Protein AF-A0A7Y2YIF8-F1 (afdb_monomer_lite)

Structure (mmCIF, N/CA/C/O backbone):
data_AF-A0A7Y2YIF8-F1
#
_entry.id   AF-A0A7Y2YIF8-F1
#
loop_
_atom_site.group_PDB
_atom_site.id
_atom_site.type_symbol
_atom_site.label_atom_id
_atom_site.label_alt_id
_atom_site.label_comp_id
_atom_site.label_asym_id
_atom_site.label_entity_id
_atom_site.label_seq_id
_atom_site.pdbx_PDB_ins_code
_atom_site.Cartn_x
_atom_site.Cartn_y
_atom_site.Cartn_z
_atom_site.occupancy
_atom_site.B_iso_or_equiv
_atom_site.auth_seq_id
_atom_site.auth_comp_id
_atom_site.auth_asym_id
_atom_site.auth_atom_id
_atom_site.pdbx_PDB_model_num
ATOM 1 N N . MET A 1 1 ? 4.314 18.476 -26.018 1.00 35.53 1 MET A N 1
ATOM 2 C CA . MET A 1 1 ? 3.477 17.771 -25.031 1.00 35.53 1 MET A CA 1
ATOM 3 C C . MET A 1 1 ? 3.981 18.202 -23.669 1.00 35.53 1 MET A C 1
ATOM 5 O O . MET A 1 1 ? 4.979 17.685 -23.190 1.00 35.53 1 MET A O 1
ATOM 9 N N . THR A 1 2 ? 3.434 19.308 -23.177 1.00 34.22 2 THR A N 1
ATOM 10 C CA . THR A 1 2 ? 3.821 19.947 -21.918 1.00 34.22 2 THR A CA 1
ATOM 11 C C . THR A 1 2 ? 3.378 19.039 -20.783 1.00 34.22 2 THR A C 1
ATOM 13 O O . THR A 1 2 ? 2.183 18.826 -20.619 1.00 34.22 2 THR A O 1
ATOM 16 N N . ALA A 1 3 ? 4.332 18.453 -20.058 1.00 38.66 3 ALA A N 1
ATOM 17 C CA . ALA A 1 3 ? 4.033 17.802 -18.795 1.00 38.66 3 ALA A CA 1
ATOM 18 C C . ALA A 1 3 ? 3.510 18.893 -17.863 1.00 38.66 3 ALA A C 1
ATOM 20 O O . ALA A 1 3 ? 4.246 19.801 -17.480 1.00 38.66 3 ALA A O 1
ATOM 21 N N . GLU A 1 4 ? 2.211 18.856 -17.612 1.00 44.12 4 GLU A N 1
ATOM 22 C CA . GLU A 1 4 ? 1.548 19.698 -16.633 1.00 44.12 4 GLU A CA 1
ATOM 23 C C . GLU A 1 4 ? 2.226 19.365 -15.308 1.00 44.12 4 GLU A C 1
ATOM 25 O O . GLU A 1 4 ? 2.179 18.218 -14.858 1.00 44.12 4 GLU A O 1
ATOM 30 N N . THR A 1 5 ? 2.989 20.320 -14.771 1.00 44.84 5 THR A N 1
ATOM 31 C CA . THR A 1 5 ? 3.630 20.208 -13.464 1.00 44.84 5 THR A CA 1
ATOM 32 C C . THR A 1 5 ? 2.529 19.863 -12.481 1.00 44.84 5 THR A C 1
ATOM 34 O O . THR A 1 5 ? 1.735 20.730 -12.127 1.00 44.84 5 THR A O 1
ATOM 37 N N . GLY A 1 6 ? 2.431 18.580 -12.125 1.00 45.16 6 GLY A N 1
ATOM 38 C CA . GLY A 1 6 ? 1.462 18.097 -11.163 1.00 45.16 6 GLY A CA 1
ATOM 39 C C . GLY A 1 6 ? 1.659 18.904 -9.896 1.00 45.16 6 GLY A C 1
ATOM 40 O O . GLY A 1 6 ? 2.695 18.797 -9.241 1.00 45.16 6 GLY A O 1
ATOM 41 N N . GLU A 1 7 ? 0.699 19.771 -9.610 1.00 43.28 7 GLU A N 1
ATOM 42 C CA . GLU A 1 7 ? 0.617 20.521 -8.374 1.00 43.28 7 GLU A CA 1
ATOM 43 C C . GLU A 1 7 ? 0.351 19.479 -7.289 1.00 43.28 7 GLU A C 1
ATOM 45 O O . GLU A 1 7 ? -0.787 19.101 -7.022 1.00 43.28 7 GLU A O 1
ATOM 50 N N . PHE A 1 8 ? 1.423 18.882 -6.762 1.00 50.88 8 PHE A N 1
ATOM 51 C CA . PHE A 1 8 ? 1.326 17.987 -5.624 1.00 50.88 8 PHE A CA 1
ATOM 52 C C . PHE A 1 8 ? 0.869 18.866 -4.468 1.00 50.88 8 PHE A C 1
ATOM 54 O O . PHE A 1 8 ? 1.628 19.754 -4.072 1.00 50.88 8 PHE A O 1
ATOM 61 N N . PRO A 1 9 ? -0.354 18.687 -3.946 1.00 53.59 9 PRO A N 1
ATOM 62 C CA . PRO A 1 9 ? -0.788 19.498 -2.830 1.00 53.59 9 PRO A CA 1
ATOM 63 C C . PRO A 1 9 ? 0.213 19.274 -1.694 1.00 53.59 9 PRO A C 1
ATOM 65 O O . PRO A 1 9 ? 0.350 18.157 -1.199 1.00 53.59 9 PRO A O 1
ATOM 68 N N . GLU A 1 10 ? 0.904 20.334 -1.259 1.00 54.16 10 GLU A N 1
ATOM 69 C CA . GLU A 1 10 ? 1.776 20.313 -0.070 1.00 54.16 10 GLU A CA 1
ATOM 70 C C . GLU A 1 10 ? 0.979 20.086 1.232 1.00 54.16 10 GLU A C 1
ATOM 72 O O . GLU A 1 10 ? 1.493 20.198 2.349 1.00 54.16 10 GLU A O 1
ATOM 77 N N . GLU A 1 11 ? -0.307 19.755 1.108 1.00 64.31 11 GLU A N 1
ATOM 78 C CA . GLU A 1 11 ? -1.158 19.36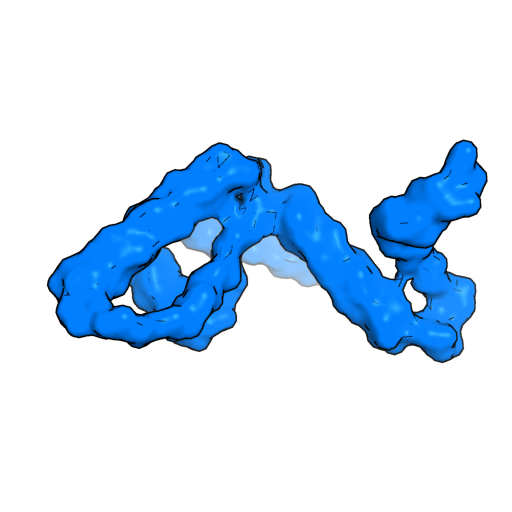2 2.203 1.00 64.31 11 GLU A CA 1
ATOM 79 C C . GLU A 1 11 ? -0.596 18.087 2.834 1.00 64.31 11 GLU A C 1
ATOM 81 O O . GLU A 1 11 ? -0.631 16.990 2.272 1.00 64.31 11 GLU A O 1
ATOM 86 N N . ARG A 1 12 ? -0.047 18.240 4.043 1.00 69.75 12 ARG A N 1
ATOM 87 C CA . ARG A 1 12 ? 0.386 17.116 4.872 1.00 69.75 12 ARG A CA 1
ATOM 88 C C . ARG A 1 12 ? -0.797 16.177 5.082 1.00 69.75 12 ARG A C 1
ATOM 90 O O . ARG A 1 12 ? -1.643 16.419 5.943 1.00 69.75 12 ARG A O 1
ATOM 97 N N . LEU A 1 13 ? -0.819 15.084 4.325 1.00 73.50 13 LEU A N 1
ATOM 98 C CA . LEU A 1 13 ? -1.814 14.034 4.474 1.00 73.50 13 LEU A CA 1
ATOM 99 C C . LEU A 1 13 ? -1.788 13.513 5.911 1.00 73.50 13 LEU A C 1
ATOM 101 O O . LEU A 1 13 ? -0.750 13.092 6.434 1.00 73.50 13 LEU A O 1
ATOM 105 N N . LYS A 1 14 ? -2.950 13.549 6.562 1.00 85.94 14 LYS A N 1
ATOM 106 C CA . LYS A 1 14 ? -3.112 12.943 7.881 1.00 85.94 14 LYS A CA 1
ATOM 107 C C . LYS A 1 14 ? -3.013 11.417 7.739 1.00 85.94 14 LYS A C 1
ATOM 109 O O . LYS A 1 14 ? -3.525 10.872 6.758 1.00 85.94 14 LYS A O 1
ATOM 114 N N . PRO A 1 15 ? -2.415 10.709 8.715 1.00 84.88 15 PRO A N 1
ATOM 115 C CA . PRO A 1 15 ? -2.292 9.251 8.662 1.00 84.88 15 PRO A CA 1
ATOM 116 C C . PRO A 1 15 ? -3.628 8.520 8.467 1.00 84.88 15 PRO A C 1
ATOM 118 O O . PRO A 1 15 ? -3.677 7.493 7.805 1.00 84.88 15 PRO A O 1
ATOM 121 N N . GLU A 1 16 ? -4.723 9.058 9.004 1.00 89.44 16 GLU A N 1
ATOM 122 C CA . GLU A 1 16 ? -6.061 8.467 8.878 1.00 89.44 16 GLU A CA 1
ATOM 123 C C . GLU A 1 16 ? -6.554 8.473 7.427 1.00 89.44 16 GLU A C 1
ATOM 125 O O . GLU A 1 16 ? -6.891 7.418 6.899 1.00 89.44 16 GLU A O 1
ATOM 130 N N . THR A 1 17 ? -6.489 9.623 6.749 1.00 91.12 17 THR A N 1
ATOM 131 C CA . THR A 1 17 ? -6.864 9.759 5.332 1.00 91.12 17 THR A CA 1
ATOM 132 C C . THR A 1 17 ? -6.008 8.871 4.429 1.00 91.12 17 THR A C 1
ATOM 134 O O . THR A 1 17 ? -6.495 8.300 3.455 1.00 91.12 17 THR A O 1
ATOM 137 N N . LEU A 1 18 ? -4.723 8.725 4.762 1.00 91.62 18 LEU A N 1
ATOM 138 C CA . LEU A 1 18 ? -3.820 7.811 4.069 1.00 91.62 18 LEU A CA 1
ATOM 139 C C . LEU A 1 18 ? -4.288 6.352 4.193 1.00 91.62 18 LEU A C 1
ATOM 141 O O . LEU A 1 18 ? -4.309 5.626 3.202 1.00 91.62 18 LEU A O 1
ATOM 145 N N . PHE A 1 19 ? -4.672 5.920 5.396 1.00 94.44 19 PHE A N 1
ATOM 146 C CA . PHE A 1 19 ? -5.127 4.551 5.643 1.00 94.44 19 PHE A CA 1
ATOM 147 C C . PHE A 1 19 ? -6.516 4.262 5.076 1.00 94.44 19 PHE A C 1
ATOM 149 O O . PHE A 1 19 ? -6.763 3.136 4.653 1.00 94.44 19 PHE A O 1
ATOM 156 N N . GLU A 1 20 ? -7.394 5.261 5.009 1.00 93.81 20 GLU A N 1
ATOM 157 C CA . GLU A 1 20 ? -8.673 5.158 4.302 1.00 93.81 20 GLU A CA 1
ATOM 158 C C . GLU A 1 20 ? -8.447 4.864 2.818 1.00 93.81 20 GLU A C 1
ATOM 160 O O . GLU A 1 20 ? -8.876 3.819 2.335 1.00 93.81 20 GLU A O 1
ATOM 165 N N . ARG A 1 21 ? -7.646 5.686 2.136 1.00 92.56 21 ARG A N 1
ATOM 166 C CA . ARG A 1 21 ? -7.278 5.480 0.725 1.00 92.56 21 ARG A CA 1
ATOM 167 C C . ARG A 1 21 ? -6.607 4.129 0.476 1.00 92.56 21 ARG A C 1
ATOM 169 O O . ARG A 1 21 ? -6.912 3.431 -0.485 1.00 92.56 21 ARG A O 1
ATOM 176 N N . LEU A 1 22 ? -5.710 3.724 1.369 1.00 93.88 22 LEU A N 1
ATOM 177 C CA . LEU A 1 22 ? -5.059 2.416 1.304 1.00 93.88 22 LEU A CA 1
ATOM 178 C C . LEU A 1 22 ? -6.062 1.262 1.480 1.00 93.88 22 LEU A C 1
ATOM 180 O O . LEU A 1 22 ? -5.924 0.216 0.851 1.00 93.88 22 LEU A O 1
ATOM 184 N N . SER A 1 23 ? -7.093 1.446 2.310 1.00 93.31 23 SER A N 1
ATOM 185 C CA . SER A 1 23 ? -8.159 0.455 2.490 1.00 93.31 23 SER A CA 1
ATOM 186 C C . SER A 1 23 ? -9.089 0.328 1.280 1.00 93.31 23 SER A C 1
ATOM 188 O O . SER A 1 23 ? -9.688 -0.730 1.100 1.00 93.31 23 SER A O 1
ATOM 190 N N . GLU A 1 24 ? -9.153 1.361 0.438 1.00 93.50 24 GLU A N 1
ATOM 191 C CA . GLU A 1 24 ? -9.867 1.369 -0.846 1.00 93.50 24 GLU A CA 1
ATOM 192 C C . GLU A 1 24 ? -9.086 0.649 -1.963 1.00 93.50 24 GLU A C 1
ATOM 194 O O . GLU A 1 24 ? -9.589 0.508 -3.075 1.00 93.50 24 GLU A O 1
ATOM 199 N N . GLY A 1 25 ? -7.877 0.150 -1.672 1.00 92.69 25 GLY A N 1
ATOM 200 C CA . GLY A 1 25 ? -7.060 -0.627 -2.607 1.00 92.69 25 GLY A CA 1
ATOM 201 C C . GLY A 1 25 ? -5.992 0.180 -3.346 1.00 92.69 25 GLY A C 1
ATOM 202 O O . GLY A 1 25 ? -5.387 -0.335 -4.283 1.00 92.69 25 GLY A O 1
ATOM 203 N N . LEU A 1 26 ? -5.733 1.427 -2.942 1.00 93.31 26 LEU A N 1
ATOM 204 C CA . LEU A 1 26 ? -4.647 2.225 -3.512 1.00 93.31 26 LEU A CA 1
ATOM 205 C C . LEU A 1 26 ? -3.273 1.723 -3.052 1.00 93.31 26 LEU A C 1
ATOM 207 O O . LEU A 1 26 ? -3.088 1.359 -1.893 1.00 93.31 26 LEU A O 1
ATOM 211 N N . CYS A 1 27 ? -2.289 1.785 -3.950 1.00 93.81 27 CYS A N 1
ATOM 212 C CA . CYS A 1 27 ? -0.892 1.519 -3.618 1.00 93.81 27 CYS A CA 1
ATOM 213 C C . CYS A 1 27 ? -0.246 2.751 -2.977 1.00 93.81 27 CYS A C 1
ATOM 215 O O . CYS A 1 27 ? -0.255 3.841 -3.551 1.00 93.81 27 CYS A O 1
ATOM 217 N N . LEU A 1 28 ? 0.399 2.562 -1.827 1.00 94.81 28 LEU A N 1
ATOM 218 C CA . LEU A 1 28 ? 1.232 3.569 -1.186 1.00 94.81 28 LEU A CA 1
ATOM 219 C C . LEU A 1 28 ? 2.712 3.285 -1.446 1.00 94.81 28 LEU A C 1
ATOM 221 O O . LEU A 1 28 ? 3.267 2.314 -0.934 1.00 94.81 28 LEU A O 1
ATOM 225 N N . VAL A 1 29 ? 3.368 4.179 -2.181 1.00 95.12 29 VAL A N 1
ATOM 226 C CA . VAL A 1 29 ? 4.820 4.136 -2.384 1.00 95.12 29 VAL A CA 1
ATOM 227 C C . VAL A 1 29 ? 5.505 5.031 -1.358 1.00 95.12 29 VAL A C 1
ATOM 229 O O . VAL A 1 29 ? 5.098 6.166 -1.114 1.00 95.12 29 VAL A O 1
ATOM 232 N N . THR A 1 30 ? 6.547 4.507 -0.728 1.00 94.75 30 THR A N 1
ATOM 233 C CA . THR A 1 30 ? 7.293 5.170 0.345 1.00 94.75 30 THR A CA 1
ATOM 234 C C . THR A 1 30 ? 8.749 5.356 -0.052 1.00 94.75 30 THR A C 1
ATOM 236 O O . THR A 1 30 ? 9.293 4.577 -0.826 1.00 94.75 30 THR A O 1
ATOM 239 N N . ALA A 1 31 ? 9.418 6.357 0.522 1.00 92.44 31 ALA A N 1
ATOM 240 C CA . ALA A 1 31 ? 10.806 6.662 0.171 1.00 92.44 31 ALA A CA 1
ATOM 241 C C . ALA A 1 31 ? 11.789 5.511 0.459 1.00 92.44 31 ALA A C 1
ATOM 243 O O . ALA A 1 31 ? 12.833 5.431 -0.174 1.00 92.44 31 ALA A O 1
ATOM 244 N N . ASN A 1 32 ? 11.502 4.649 1.441 1.00 94.25 32 ASN A N 1
ATOM 245 C CA . ASN A 1 32 ? 12.36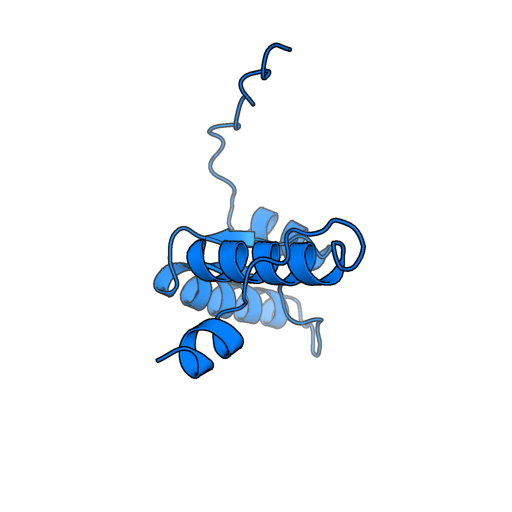4 3.519 1.775 1.00 94.25 32 ASN A CA 1
ATOM 246 C C . ASN A 1 32 ? 11.635 2.427 2.566 1.00 94.25 32 ASN A C 1
ATOM 248 O O . ASN A 1 32 ? 10.610 2.662 3.208 1.00 94.25 32 ASN A O 1
ATOM 252 N N . ASN A 1 33 ? 12.284 1.265 2.617 1.00 94.25 33 ASN A N 1
ATOM 253 C CA . ASN A 1 33 ? 11.856 0.061 3.327 1.00 94.25 33 ASN A CA 1
ATOM 254 C C . ASN A 1 33 ? 11.553 0.267 4.822 1.00 94.25 33 ASN A C 1
ATOM 256 O O . ASN A 1 33 ? 10.685 -0.395 5.398 1.00 94.25 33 ASN A O 1
ATOM 260 N N . ARG A 1 34 ? 12.278 1.170 5.495 1.00 96.00 34 ARG A N 1
ATOM 261 C CA . ARG A 1 34 ? 12.050 1.442 6.922 1.00 96.00 34 ARG A CA 1
ATOM 262 C C . ARG A 1 34 ? 10.692 2.108 7.126 1.00 96.00 34 ARG A C 1
ATOM 264 O O . ARG A 1 34 ? 9.955 1.702 8.024 1.00 96.00 34 ARG A O 1
ATOM 271 N N . LEU A 1 35 ? 10.360 3.094 6.298 1.00 95.06 35 LEU A N 1
ATOM 272 C CA . LEU A 1 35 ? 9.078 3.785 6.366 1.00 95.06 35 LEU A CA 1
ATOM 273 C C . LEU A 1 35 ? 7.917 2.855 5.989 1.00 95.06 35 LEU A C 1
ATOM 275 O O . LEU A 1 35 ? 6.915 2.846 6.703 1.00 95.06 35 LEU A O 1
ATOM 279 N N . SER A 1 36 ? 8.071 2.017 4.958 1.00 96.25 36 SER A N 1
ATOM 280 C CA . SER A 1 36 ? 7.041 1.043 4.555 1.00 96.25 36 SER A CA 1
ATOM 281 C C . SER A 1 36 ? 6.651 0.126 5.716 1.00 96.25 36 SER A C 1
ATOM 283 O O . SER A 1 36 ? 5.470 -0.049 6.005 1.00 96.25 36 SER A O 1
ATOM 285 N N . ARG A 1 37 ? 7.640 -0.406 6.449 1.00 96.06 37 ARG A N 1
ATOM 286 C CA . ARG A 1 37 ? 7.405 -1.284 7.611 1.00 96.06 37 ARG A CA 1
ATOM 287 C C . ARG A 1 37 ? 6.686 -0.573 8.754 1.00 96.06 37 ARG A C 1
ATOM 289 O O . ARG A 1 37 ? 5.774 -1.146 9.348 1.00 96.06 37 ARG A O 1
ATOM 296 N N . ILE A 1 38 ? 7.082 0.665 9.058 1.00 96.00 38 ILE A N 1
ATOM 297 C CA . ILE A 1 38 ? 6.429 1.469 10.102 1.00 96.00 38 ILE A CA 1
ATOM 298 C C . ILE A 1 38 ? 4.958 1.698 9.741 1.00 96.00 38 ILE A C 1
ATOM 300 O O . ILE A 1 38 ? 4.081 1.456 10.571 1.00 96.00 38 ILE A O 1
ATOM 304 N N . LEU A 1 39 ? 4.682 2.107 8.501 1.00 95.31 39 LEU A N 1
ATOM 305 C CA . LEU A 1 39 ? 3.321 2.373 8.033 1.00 95.31 39 LEU A CA 1
ATOM 306 C C . LEU A 1 39 ? 2.473 1.102 7.967 1.00 95.31 39 LEU A C 1
ATOM 308 O O . LEU A 1 39 ? 1.305 1.141 8.345 1.00 95.31 39 LEU A O 1
ATOM 312 N N . HIS A 1 40 ? 3.063 -0.041 7.611 1.00 95.75 40 HIS A N 1
ATOM 313 C CA . HIS A 1 40 ? 2.403 -1.344 7.719 1.00 95.75 40 HIS A CA 1
ATOM 314 C C . HIS A 1 40 ? 1.916 -1.621 9.146 1.00 95.75 40 HIS A C 1
ATOM 316 O O . HIS A 1 40 ? 0.758 -1.989 9.349 1.00 95.75 40 HIS A O 1
ATOM 322 N N . GLY A 1 41 ? 2.783 -1.422 10.145 1.00 95.31 41 GLY A N 1
ATOM 323 C CA . GLY A 1 41 ? 2.426 -1.622 11.550 1.00 95.31 41 GLY A CA 1
ATOM 324 C C . GLY A 1 41 ? 1.337 -0.657 12.024 1.00 95.31 41 GLY A C 1
ATOM 325 O O . GLY A 1 41 ? 0.402 -1.067 12.712 1.00 95.31 41 GLY A O 1
ATOM 326 N N . GLN A 1 42 ? 1.421 0.613 11.624 1.00 95.69 42 GLN A N 1
ATOM 327 C CA . GLN A 1 42 ? 0.414 1.620 11.964 1.00 95.69 42 GLN A CA 1
ATOM 328 C C . GLN A 1 42 ? -0.944 1.328 11.316 1.00 95.69 42 GLN A C 1
ATOM 330 O O . GLN A 1 42 ? -1.965 1.436 11.993 1.00 95.69 42 GLN A O 1
ATOM 335 N N . TYR A 1 43 ? -0.963 0.888 10.056 1.00 95.62 43 TYR A N 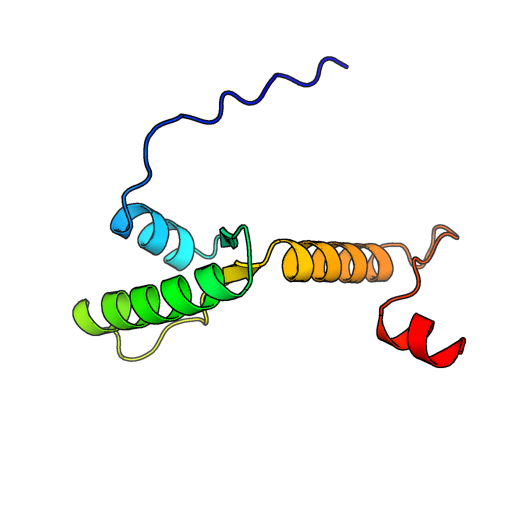1
ATOM 336 C CA . TYR A 1 43 ? -2.188 0.481 9.369 1.00 95.62 43 TYR A CA 1
ATOM 337 C C . TYR A 1 43 ? -2.854 -0.711 10.063 1.00 95.62 43 TYR A C 1
ATOM 339 O O . TYR A 1 43 ? -4.056 -0.684 10.314 1.00 95.62 43 TYR A O 1
ATOM 347 N N . VAL A 1 44 ? -2.079 -1.734 10.444 1.00 94.94 44 VAL A N 1
ATOM 348 C CA . VAL A 1 44 ? -2.599 -2.887 11.201 1.00 94.94 44 VAL A CA 1
ATOM 349 C C . VAL A 1 44 ? -3.237 -2.431 12.512 1.00 94.94 44 VAL A C 1
ATOM 351 O O . VAL A 1 44 ? -4.365 -2.813 12.806 1.00 94.94 44 VAL A O 1
ATOM 354 N N . GLN A 1 45 ? -2.564 -1.567 13.278 1.00 95.38 45 GLN A N 1
ATOM 355 C CA . GLN A 1 45 ? -3.138 -1.022 14.512 1.00 95.38 45 GLN A CA 1
ATOM 356 C C . GLN A 1 45 ? -4.425 -0.237 14.249 1.00 95.38 45 GLN A C 1
ATOM 358 O O . GLN A 1 45 ? -5.377 -0.347 15.019 1.00 95.38 45 GLN A O 1
ATOM 363 N N . TRP A 1 46 ? -4.465 0.546 13.173 1.00 95.44 46 TRP A N 1
ATOM 364 C CA . TRP A 1 46 ? -5.643 1.305 12.776 1.00 95.44 46 TRP A CA 1
ATOM 365 C C . TRP A 1 46 ? -6.827 0.392 12.417 1.00 95.44 46 TRP A C 1
ATOM 367 O O . TRP A 1 46 ? -7.912 0.600 12.958 1.00 95.44 46 TRP A O 1
ATOM 377 N N . ARG A 1 47 ? -6.624 -0.672 11.621 1.00 95.25 47 ARG A N 1
ATOM 378 C CA . ARG A 1 47 ? -7.666 -1.678 11.312 1.00 95.25 47 ARG A CA 1
ATOM 379 C C . ARG A 1 47 ? -8.167 -2.377 12.578 1.00 95.25 47 ARG A C 1
ATOM 381 O O . ARG A 1 47 ? -9.373 -2.439 12.807 1.00 95.25 47 ARG A O 1
ATOM 388 N N . THR A 1 48 ? -7.255 -2.811 13.453 1.00 95.12 48 THR A N 1
ATOM 389 C CA . THR A 1 48 ? -7.609 -3.451 14.730 1.00 95.12 48 THR A CA 1
ATOM 390 C C . THR A 1 48 ? -8.447 -2.532 15.620 1.00 95.12 48 THR A C 1
ATOM 392 O O . THR A 1 48 ? -9.435 -2.977 16.198 1.00 95.12 48 THR A O 1
ATOM 395 N N . ARG A 1 49 ? -8.105 -1.238 15.720 1.00 95.00 49 ARG A N 1
ATOM 396 C CA . ARG A 1 49 ? -8.889 -0.266 16.510 1.00 95.00 49 ARG A CA 1
ATOM 397 C C . ARG A 1 49 ? -10.293 -0.034 15.952 1.00 95.00 49 ARG A C 1
ATOM 399 O O . ARG A 1 49 ? -11.184 0.289 16.729 1.00 95.00 49 ARG A O 1
ATOM 406 N N . ARG A 1 50 ? -10.506 -0.218 14.645 1.00 93.69 50 ARG A N 1
ATOM 407 C CA . ARG A 1 50 ? -11.845 -0.173 14.028 1.00 93.69 50 ARG A CA 1
ATOM 408 C C . ARG A 1 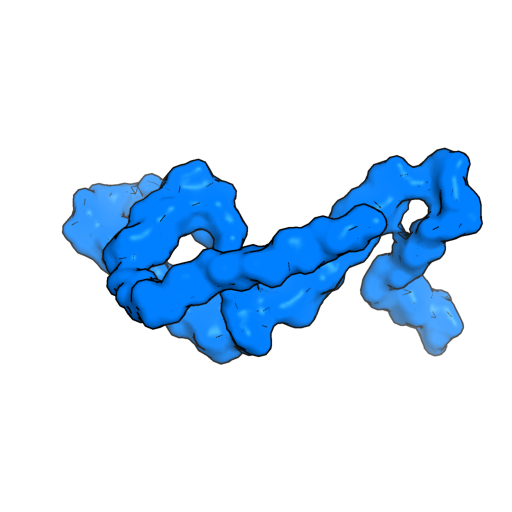50 ? -12.670 -1.441 14.284 1.00 93.69 50 ARG A C 1
ATOM 410 O O . ARG A 1 50 ? -13.848 -1.462 13.952 1.00 93.69 50 ARG A O 1
ATOM 417 N N . GLY A 1 51 ? -12.083 -2.466 14.906 1.00 95.25 51 GLY A N 1
ATOM 418 C CA . GLY A 1 51 ? -12.758 -3.728 15.211 1.00 95.25 51 GLY A CA 1
ATOM 419 C C . GLY A 1 51 ? -12.752 -4.728 14.057 1.00 95.25 51 GLY A C 1
ATOM 420 O O . GLY A 1 51 ? -13.393 -5.778 14.164 1.00 95.25 51 GLY A O 1
ATOM 421 N N . ASP A 1 52 ? -12.018 -4.442 12.979 1.00 92.69 52 ASP A N 1
ATOM 422 C CA . ASP A 1 52 ? -11.861 -5.390 11.886 1.00 92.69 52 ASP A CA 1
ATOM 423 C C . ASP A 1 52 ? -11.141 -6.641 12.389 1.00 92.69 52 ASP A C 1
ATOM 425 O O . ASP A 1 52 ? -10.175 -6.571 13.149 1.00 92.69 52 ASP A O 1
ATOM 429 N N . ARG A 1 53 ? -11.614 -7.810 11.955 1.00 89.75 53 ARG A N 1
ATOM 430 C CA . ARG A 1 53 ? -10.993 -9.100 12.297 1.00 89.75 53 ARG A CA 1
ATOM 431 C C . ARG A 1 53 ? -10.133 -9.655 11.172 1.00 89.75 53 ARG A C 1
ATOM 433 O O . ARG A 1 53 ? -9.227 -10.438 11.431 1.00 89.75 53 ARG A O 1
ATOM 440 N N . GLN A 1 54 ? -10.444 -9.275 9.937 1.00 91.88 54 GLN A N 1
ATOM 441 C CA . GLN A 1 54 ? -9.726 -9.661 8.729 1.00 91.88 54 GLN A CA 1
ATOM 442 C C . GLN A 1 54 ? -9.826 -8.521 7.719 1.00 91.88 54 GLN A C 1
ATOM 444 O O . GLN A 1 54 ? -10.847 -7.836 7.650 1.00 91.88 54 GLN A O 1
ATOM 449 N N . TRP A 1 55 ? -8.767 -8.320 6.944 1.00 94.06 55 TRP A N 1
ATOM 450 C CA . TRP A 1 55 ? -8.708 -7.305 5.900 1.00 94.06 55 TRP A CA 1
ATOM 451 C C . TRP A 1 55 ? -7.736 -7.724 4.793 1.00 94.06 55 TRP A C 1
ATOM 453 O O . TRP A 1 55 ? -6.798 -8.481 5.063 1.00 94.06 55 TRP A O 1
ATOM 463 N N . PRO A 1 56 ? -7.920 -7.222 3.558 1.00 90.62 56 PRO A N 1
ATOM 464 C CA . PRO A 1 56 ? -6.937 -7.382 2.497 1.00 90.62 56 PRO A CA 1
ATOM 465 C C . PRO A 1 56 ? -5.585 -6.815 2.918 1.00 90.62 56 PRO A C 1
ATOM 467 O O . PRO A 1 56 ? -5.512 -5.775 3.582 1.00 90.62 56 PRO A O 1
ATOM 470 N N . ARG A 1 57 ? -4.504 -7.490 2.521 1.00 90.38 57 ARG A N 1
ATOM 471 C CA . ARG A 1 57 ? -3.150 -6.994 2.769 1.00 90.38 57 ARG A CA 1
ATOM 472 C C . ARG A 1 57 ? -3.014 -5.600 2.137 1.00 90.38 57 ARG A C 1
ATOM 474 O O . ARG A 1 57 ? -3.314 -5.470 0.954 1.00 90.38 57 ARG A O 1
ATOM 481 N N . PRO A 1 58 ? -2.569 -4.578 2.889 1.00 93.94 58 PRO A N 1
ATOM 482 C CA . PRO A 1 58 ? -2.373 -3.259 2.308 1.00 93.94 58 PRO A CA 1
ATOM 483 C C . PRO A 1 58 ? -1.201 -3.285 1.322 1.00 93.94 58 PRO A C 1
ATOM 485 O O . PRO A 1 58 ? -0.189 -3.945 1.583 1.00 93.94 58 PRO A O 1
ATOM 488 N N . ASP A 1 59 ? -1.333 -2.544 0.225 1.00 95.88 59 ASP A N 1
ATOM 489 C CA . ASP A 1 59 ? -0.287 -2.402 -0.786 1.00 95.88 59 ASP A CA 1
ATOM 490 C C . ASP A 1 59 ? 0.627 -1.218 -0.435 1.00 95.88 59 ASP A C 1
ATOM 492 O O . ASP A 1 59 ? 0.416 -0.091 -0.877 1.00 95.88 59 ASP A O 1
ATOM 496 N N . ILE A 1 60 ? 1.600 -1.456 0.451 1.00 95.94 60 ILE A N 1
ATOM 497 C CA . ILE A 1 60 ? 2.606 -0.465 0.855 1.00 95.94 60 ILE A CA 1
ATOM 498 C C . ILE A 1 60 ? 3.979 -0.960 0.415 1.00 95.94 60 ILE A C 1
ATOM 500 O O . ILE A 1 60 ? 4.457 -1.978 0.917 1.00 95.94 60 ILE A O 1
ATOM 504 N N . LEU A 1 61 ? 4.639 -0.212 -0.464 1.00 96.31 61 LEU A N 1
ATOM 505 C CA . LEU A 1 61 ? 5.940 -0.574 -1.024 1.00 96.31 61 LEU A CA 1
ATOM 506 C C . LEU A 1 61 ? 6.984 0.514 -0.777 1.00 96.31 61 LEU A C 1
ATOM 508 O O . LEU A 1 61 ? 6.662 1.702 -0.658 1.00 96.31 61 LEU A O 1
ATOM 512 N N . ALA A 1 62 ? 8.252 0.119 -0.683 1.00 96.44 62 ALA A N 1
ATOM 513 C CA . ALA A 1 62 ? 9.344 1.065 -0.865 1.00 96.44 62 ALA A CA 1
ATOM 514 C C . ALA A 1 62 ? 9.452 1.443 -2.347 1.00 96.44 62 ALA A C 1
ATOM 516 O O . ALA A 1 62 ? 8.983 0.711 -3.214 1.00 96.44 62 ALA A O 1
ATOM 517 N N . TRP A 1 63 ? 10.075 2.585 -2.628 1.00 93.56 63 TRP A N 1
ATOM 518 C CA . TRP A 1 63 ? 10.318 3.051 -3.990 1.00 93.56 63 TRP A CA 1
ATOM 519 C C . TRP A 1 63 ? 10.998 1.983 -4.852 1.00 93.56 63 TRP A C 1
ATOM 521 O O . TRP A 1 63 ? 10.494 1.671 -5.926 1.00 93.56 63 TRP A O 1
ATOM 531 N N . ASP A 1 64 ? 12.075 1.379 -4.347 1.00 91.62 64 ASP A N 1
ATOM 532 C CA . ASP A 1 64 ? 12.827 0.350 -5.073 1.00 91.62 64 ASP A CA 1
ATOM 533 C C . ASP A 1 64 ? 11.949 -0.875 -5.381 1.00 91.62 64 ASP A C 1
ATOM 535 O O . ASP A 1 64 ? 11.860 -1.294 -6.530 1.00 91.62 64 ASP A O 1
ATOM 539 N N . ASP A 1 65 ? 11.193 -1.367 -4.391 1.00 93.56 65 ASP A N 1
ATOM 540 C CA . ASP A 1 65 ? 10.286 -2.510 -4.572 1.00 93.56 65 ASP A CA 1
ATOM 541 C C . ASP A 1 65 ? 9.146 -2.195 -5.562 1.00 93.56 65 ASP A C 1
ATOM 543 O O . ASP A 1 65 ? 8.668 -3.067 -6.288 1.00 93.56 65 ASP A O 1
ATOM 547 N N . TRP A 1 66 ? 8.671 -0.944 -5.584 1.00 94.44 66 TRP A N 1
ATOM 548 C CA . TRP A 1 66 ? 7.640 -0.502 -6.521 1.00 94.44 66 TRP A CA 1
ATOM 549 C C . TRP A 1 66 ? 8.169 -0.422 -7.955 1.00 94.44 66 TRP A C 1
ATOM 551 O O . TRP A 1 66 ? 7.463 -0.832 -8.876 1.00 94.44 66 TRP A O 1
ATOM 561 N N . ILE A 1 67 ? 9.399 0.064 -8.139 1.00 91.12 67 ILE A N 1
ATOM 562 C CA . ILE A 1 67 ? 10.074 0.093 -9.440 1.00 91.12 67 ILE A CA 1
ATOM 563 C C . ILE A 1 67 ? 10.312 -1.327 -9.950 1.00 91.12 67 ILE A C 1
ATOM 565 O O . ILE A 1 67 ? 9.969 -1.610 -11.096 1.00 91.12 67 ILE A O 1
ATOM 569 N N . ASP A 1 68 ? 10.813 -2.230 -9.107 1.00 88.69 68 ASP A N 1
ATOM 570 C CA . ASP A 1 68 ? 10.998 -3.638 -9.470 1.00 88.69 68 ASP A CA 1
ATOM 571 C C . ASP A 1 68 ? 9.668 -4.267 -9.911 1.00 88.69 68 ASP A C 1
ATOM 573 O O . ASP A 1 68 ? 9.574 -4.844 -10.994 1.00 88.69 68 ASP A O 1
ATOM 577 N N . ARG A 1 69 ? 8.595 -4.052 -9.136 1.00 89.56 69 ARG A N 1
ATOM 578 C CA . ARG A 1 69 ? 7.248 -4.523 -9.491 1.00 89.56 69 ARG A CA 1
ATOM 579 C C . ARG A 1 69 ? 6.746 -3.935 -10.811 1.00 89.56 69 ARG A C 1
ATOM 581 O O . ARG A 1 69 ? 6.074 -4.634 -11.571 1.00 89.56 69 ARG A O 1
ATOM 588 N N . LEU A 1 70 ? 7.015 -2.657 -11.074 1.00 87.12 70 LEU A N 1
ATOM 589 C CA . LEU A 1 70 ? 6.624 -1.994 -12.318 1.00 87.12 70 LEU A CA 1
ATOM 590 C C . LEU A 1 70 ? 7.353 -2.608 -13.519 1.00 87.12 70 LEU A C 1
ATOM 592 O O . LEU A 1 70 ? 6.714 -2.884 -14.534 1.00 87.12 70 LEU A O 1
ATOM 596 N N . TRP A 1 71 ? 8.656 -2.865 -13.391 1.00 82.25 71 TRP A N 1
ATOM 597 C CA . TRP A 1 71 ? 9.441 -3.521 -14.436 1.00 82.25 71 TRP A CA 1
ATOM 598 C C . TRP A 1 71 ? 8.988 -4.952 -14.685 1.00 82.25 71 TRP A C 1
ATOM 600 O O . TRP A 1 71 ? 8.793 -5.316 -15.841 1.00 82.25 71 TRP A O 1
ATOM 610 N N . ASP A 1 72 ? 8.748 -5.729 -13.628 1.00 81.44 72 ASP A N 1
ATOM 611 C CA . ASP A 1 72 ? 8.205 -7.083 -13.750 1.00 81.44 72 ASP A CA 1
ATOM 612 C C . ASP A 1 72 ? 6.846 -7.062 -14.467 1.00 81.44 72 ASP A C 1
ATOM 614 O O . ASP A 1 72 ? 6.602 -7.858 -15.371 1.00 81.44 72 ASP A O 1
ATOM 618 N N . SER A 1 73 ? 5.975 -6.104 -14.129 1.00 80.25 73 SER A N 1
ATOM 619 C CA . SER A 1 73 ? 4.660 -5.966 -14.773 1.00 80.25 73 SER A CA 1
ATOM 620 C C . SER A 1 73 ? 4.787 -5.612 -16.259 1.00 80.25 73 SER A C 1
ATOM 622 O O . SER A 1 73 ? 4.111 -6.205 -17.096 1.00 80.25 73 SER A O 1
ATOM 624 N N . GLY A 1 74 ? 5.689 -4.688 -16.602 1.00 71.44 74 GLY A N 1
ATOM 625 C CA . GLY A 1 74 ? 5.948 -4.298 -17.987 1.00 71.44 74 GLY A CA 1
ATOM 626 C C . GLY A 1 74 ? 6.631 -5.393 -18.810 1.00 71.44 74 GLY A C 1
ATOM 627 O O . GLY A 1 74 ? 6.340 -5.528 -19.996 1.00 71.44 74 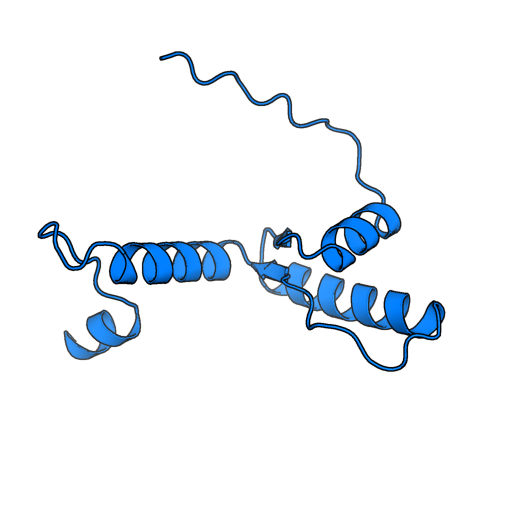GLY A O 1
ATOM 628 N N . ALA A 1 75 ? 7.508 -6.199 -18.209 1.00 65.19 75 ALA A N 1
ATOM 629 C CA . ALA A 1 75 ? 8.153 -7.323 -18.888 1.00 65.19 75 ALA A CA 1
ATOM 630 C C . ALA A 1 75 ? 7.141 -8.415 -19.263 1.00 65.19 75 ALA A C 1
ATOM 632 O O . ALA A 1 75 ? 7.243 -8.989 -20.344 1.00 65.19 75 ALA A O 1
ATOM 633 N N . LEU A 1 76 ? 6.138 -8.656 -18.411 1.00 60.75 76 LEU A N 1
ATOM 634 C CA . LEU A 1 76 ? 5.058 -9.609 -18.681 1.00 60.75 76 LEU A CA 1
ATOM 635 C C . LEU A 1 76 ? 4.093 -9.129 -19.779 1.00 60.75 76 LEU A C 1
ATOM 637 O O . LEU A 1 76 ? 3.516 -9.953 -20.482 1.00 60.75 76 LEU A O 1
ATOM 641 N N . GLU A 1 77 ? 3.915 -7.815 -19.945 1.00 62.28 77 GLU A N 1
ATOM 642 C CA . GLU A 1 77 ? 3.017 -7.234 -20.957 1.00 62.28 77 GLU A CA 1
ATOM 643 C C . GLU A 1 77 ? 3.681 -7.076 -22.344 1.00 62.28 77 GLU A C 1
ATOM 645 O O . GLU A 1 77 ? 2.992 -6.991 -23.358 1.00 62.28 77 GLU A O 1
ATOM 650 N N . ASN A 1 78 ? 5.020 -7.062 -22.417 1.00 53.25 78 ASN A N 1
ATOM 651 C CA . ASN A 1 78 ? 5.789 -6.781 -23.642 1.00 53.25 78 ASN A CA 1
ATOM 652 C C . ASN A 1 78 ? 6.371 -8.019 -24.356 1.00 53.25 78 ASN A C 1
ATOM 654 O O . ASN A 1 78 ? 7.285 -7.861 -25.172 1.00 53.25 78 ASN A O 1
ATOM 658 N N . ASP A 1 79 ? 5.836 -9.220 -24.112 1.00 54.69 79 ASP A N 1
ATOM 659 C CA . ASP A 1 79 ? 6.298 -10.483 -24.729 1.00 54.69 79 ASP A CA 1
ATOM 660 C C . ASP A 1 79 ? 6.400 -10.400 -26.276 1.00 54.69 79 ASP A C 1
ATOM 662 O O . ASP A 1 79 ? 7.308 -10.960 -26.885 1.00 54.69 79 ASP A O 1
ATOM 666 N N . ASP A 1 80 ? 5.574 -9.565 -26.923 1.00 54.81 80 ASP A N 1
ATOM 667 C CA . ASP A 1 80 ? 5.522 -9.433 -28.388 1.00 54.81 80 ASP A CA 1
ATOM 668 C C . ASP A 1 80 ? 6.338 -8.269 -28.997 1.00 54.81 80 ASP A C 1
ATOM 670 O O . ASP A 1 80 ? 6.395 -8.130 -30.223 1.00 54.81 80 ASP A O 1
ATOM 674 N N . ARG A 1 81 ? 6.982 -7.396 -28.202 1.00 51.03 81 ARG A N 1
ATOM 675 C CA . ARG A 1 81 ? 7.695 -6.201 -28.725 1.00 51.03 81 ARG A CA 1
ATOM 676 C C . ARG A 1 81 ? 9.195 -6.179 -28.432 1.00 51.03 81 ARG A C 1
ATOM 678 O O . ARG A 1 81 ? 9.744 -5.130 -28.120 1.00 51.03 81 ARG A O 1
ATOM 685 N N . GLY A 1 82 ? 9.875 -7.317 -28.574 1.00 52.62 82 GLY A N 1
ATOM 686 C CA . GLY A 1 82 ? 11.323 -7.393 -28.855 1.00 52.62 82 GLY A CA 1
ATOM 687 C C . GLY A 1 82 ? 12.292 -6.750 -27.847 1.00 52.62 82 GLY A C 1
ATOM 688 O O . GLY A 1 82 ? 13.478 -6.636 -28.143 1.00 52.62 82 GLY A O 1
ATOM 689 N N . GLY A 1 83 ? 11.815 -6.338 -26.673 1.00 59.06 83 GLY A N 1
ATOM 690 C CA . GLY A 1 83 ? 12.586 -5.638 -25.651 1.00 59.06 83 GLY A CA 1
ATOM 691 C C . GLY A 1 83 ? 12.189 -6.104 -24.259 1.00 59.06 83 GLY A C 1
ATOM 692 O O . GLY A 1 83 ? 11.699 -5.314 -23.459 1.00 59.06 83 GLY A O 1
ATOM 693 N N . ALA A 1 84 ? 12.358 -7.396 -23.977 1.00 61.44 84 ALA A N 1
ATOM 694 C CA . ALA A 1 84 ? 12.170 -7.919 -22.630 1.00 61.44 84 ALA A CA 1
ATOM 695 C C . ALA A 1 84 ? 13.289 -7.385 -21.720 1.00 61.44 84 ALA A C 1
ATOM 697 O O . ALA A 1 84 ? 14.470 -7.650 -21.956 1.00 61.44 84 ALA A O 1
ATOM 698 N N . VAL A 1 85 ? 12.922 -6.619 -20.689 1.00 61.47 85 VAL A N 1
ATOM 699 C CA . VAL A 1 85 ? 13.843 -6.229 -19.615 1.00 61.47 85 VAL A CA 1
ATOM 700 C C . VAL A 1 85 ? 14.064 -7.464 -18.739 1.00 61.47 85 VAL A C 1
ATOM 702 O O . VAL A 1 85 ? 13.085 -7.981 -18.199 1.00 61.47 85 VAL A O 1
ATOM 705 N N . PRO A 1 86 ? 15.302 -7.973 -18.593 1.00 58.91 86 PRO A N 1
ATOM 706 C CA . PRO A 1 86 ? 15.542 -9.146 -17.767 1.00 58.91 86 PRO A CA 1
ATOM 707 C C . PRO A 1 86 ? 15.207 -8.846 -16.304 1.00 58.91 86 PRO A C 1
ATOM 709 O O . PRO A 1 86 ? 15.773 -7.927 -15.712 1.00 58.91 86 PRO A O 1
ATOM 712 N N . GLY A 1 87 ? 14.314 -9.637 -15.711 1.00 63.09 87 GLY A N 1
ATOM 713 C CA . GLY A 1 87 ? 13.971 -9.515 -14.296 1.00 63.09 87 GLY A CA 1
ATOM 714 C C . GLY A 1 87 ? 15.154 -9.862 -13.383 1.00 63.09 87 GLY A C 1
ATOM 715 O O . GLY A 1 87 ? 16.125 -10.509 -13.793 1.00 63.09 87 GLY A O 1
ATOM 716 N N . ALA A 1 88 ? 15.067 -9.504 -12.098 1.00 64.81 88 ALA A N 1
ATOM 717 C CA . ALA A 1 88 ? 16.155 -9.700 -11.127 1.00 64.81 88 ALA A CA 1
ATOM 718 C C . ALA A 1 88 ? 16.617 -11.169 -10.974 1.00 64.81 88 ALA A C 1
ATOM 720 O O . ALA A 1 88 ? 17.753 -11.439 -10.571 1.00 64.81 88 ALA A O 1
ATOM 721 N N . HIS A 1 89 ? 15.745 -12.138 -11.272 1.00 58.53 89 HIS A N 1
ATOM 722 C CA . HIS A 1 89 ? 16.104 -13.558 -11.309 1.00 58.53 89 HIS A CA 1
ATOM 723 C C . HIS A 1 89 ? 16.905 -13.926 -12.570 1.00 58.53 89 HIS A C 1
ATOM 725 O O . HIS A 1 89 ? 17.886 -14.656 -12.471 1.00 58.53 89 HIS A O 1
ATOM 731 N N . GLN A 1 90 ? 16.542 -13.375 -13.733 1.00 64.31 90 GLN A N 1
ATOM 732 C CA . GLN A 1 90 ? 17.239 -13.616 -15.002 1.00 64.31 90 GLN A CA 1
ATOM 733 C C . GLN A 1 90 ? 18.639 -12.994 -15.000 1.00 64.31 90 GLN A C 1
ATOM 735 O O . GLN A 1 90 ? 19.589 -13.642 -15.424 1.00 64.31 90 GLN A O 1
ATOM 740 N N . LEU A 1 91 ? 18.801 -11.790 -14.439 1.00 72.50 91 LEU A N 1
ATOM 741 C CA . LEU A 1 91 ? 20.119 -11.158 -14.292 1.00 72.50 91 LEU A CA 1
ATOM 742 C C . LEU A 1 91 ? 21.079 -11.982 -13.425 1.00 72.50 91 LEU A C 1
ATOM 744 O O . LEU A 1 91 ? 22.271 -12.020 -13.708 1.00 72.50 91 LEU A O 1
ATOM 748 N N . ARG A 1 92 ? 20.570 -12.680 -12.403 1.00 68.00 92 ARG A N 1
ATOM 749 C CA . ARG A 1 92 ? 21.375 -13.583 -11.565 1.00 68.00 92 ARG A CA 1
ATOM 750 C C . ARG A 1 92 ? 21.784 -14.880 -12.256 1.00 68.00 92 ARG A C 1
ATOM 752 O O . ARG A 1 92 ? 22.692 -15.526 -11.765 1.00 68.00 92 ARG A O 1
ATOM 759 N N . ALA A 1 93 ? 21.118 -15.272 -13.340 1.00 65.81 93 ALA A N 1
ATOM 760 C CA . ALA A 1 93 ? 21.492 -16.445 -14.132 1.00 65.81 93 ALA A CA 1
ATOM 761 C C . ALA A 1 93 ? 22.513 -16.117 -15.240 1.00 65.81 93 ALA A C 1
ATOM 763 O O . ALA A 1 93 ? 23.026 -17.027 -15.888 1.00 65.81 93 ALA A O 1
ATOM 764 N N . LEU A 1 94 ? 22.781 -14.828 -15.478 1.00 67.12 94 LEU A N 1
ATOM 765 C CA . LEU A 1 94 ? 23.754 -14.337 -16.462 1.00 67.12 94 LEU A CA 1
ATOM 766 C C . LEU A 1 94 ? 25.162 -14.126 -15.875 1.00 67.12 94 LEU A C 1
ATOM 768 O O . LEU A 1 94 ? 26.075 -13.769 -16.618 1.00 67.12 94 LEU A O 1
ATOM 772 N N . TRP A 1 95 ? 25.328 -14.350 -14.570 1.00 45.66 95 TRP A N 1
ATOM 773 C CA . TRP A 1 95 ? 26.578 -14.256 -13.813 1.00 45.66 95 TRP A CA 1
ATOM 774 C C . TRP A 1 95 ? 26.719 -15.469 -12.894 1.00 45.66 95 TRP A C 1
ATOM 776 O O . TRP A 1 95 ? 27.873 -15.784 -12.529 1.00 45.66 95 TRP A O 1
#

Secondary structure (DSSP, 8-state):
--------------HHHHHHHHHTT--EEESSHHHHHHHHHHHHHHHHHTT-S--PPP-EEEHHHHHHHHHHHHHHH-TTSS-PPPPHHHHHH--

Foldseek 3Di:
DDPPPPPPPPPPDDLVNVLVVQQVVDAAEDQDPVVLVVNQVVSVVVCVVVVHPDGPRGRYYYPVRVVLVVLVVVLVVCPPPPDRDQHPVRVVVVD

pLDDT: mean 79.55, std 18.7, range [34.22, 96.44]

Rad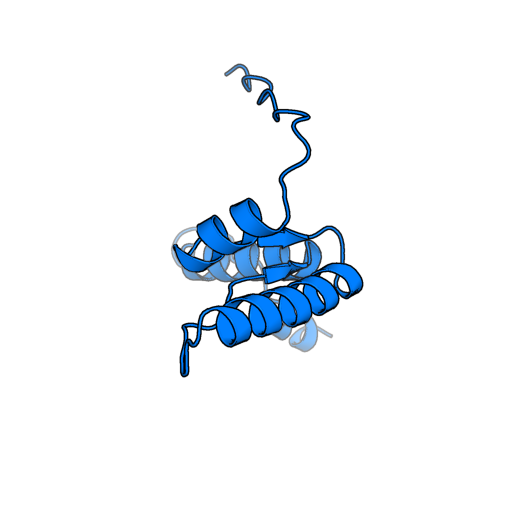ius of gyration: 17.52 Å; chains: 1; bounding box: 39×37×45 Å

Sequence (95 aa):
MTAETGEFPEERLKPETLFERLSEGLCLVTANNRLSRILHGQYVQWRTRRGDRQWPRPDILAWDDWIDRLWDSGALENDDRGGAVPGAHQLRALW